Protein AF-A0A7J2KF63-F1 (afdb_monomer_lite)

Radius of gyration: 15.35 Å; chains: 1; bounding box: 30×25×35 Å

pLDDT: mean 96.51, std 1.77, range [87.31, 98.25]

Structure (mmCIF, N/CA/C/O backbone):
data_AF-A0A7J2KF63-F1
#
_entry.id   AF-A0A7J2KF63-F1
#
loop_
_atom_site.group_PDB
_atom_site.id
_atom_site.type_symbol
_atom_site.label_atom_id
_atom_site.label_alt_id
_atom_site.label_comp_id
_atom_site.label_asym_id
_atom_site.label_entity_id
_atom_site.label_seq_id
_atom_site.pdbx_PDB_ins_code
_atom_site.Cartn_x
_atom_site.Cartn_y
_atom_site.Cartn_z
_atom_site.occupancy
_atom_site.B_iso_or_equiv
_atom_site.auth_seq_id
_atom_site.auth_comp_id
_atom_site.auth_asym_id
_atom_site.auth_atom_id
_atom_site.pdbx_PDB_model_num
ATOM 1 N N . GLU A 1 1 ? -19.366 -7.402 10.243 1.00 87.31 1 GLU A N 1
ATOM 2 C CA . GLU A 1 1 ? -18.266 -7.518 9.264 1.00 87.31 1 GLU A CA 1
ATOM 3 C C . GLU A 1 1 ? -18.019 -6.149 8.647 1.00 87.31 1 GLU A C 1
ATOM 5 O O . GLU A 1 1 ? -18.990 -5.435 8.413 1.00 87.31 1 GLU A O 1
ATOM 10 N N . TYR A 1 2 ? -16.762 -5.749 8.453 1.00 9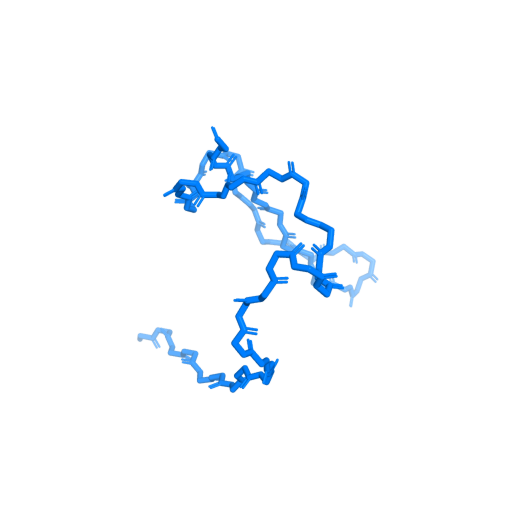4.06 2 TYR A N 1
ATOM 11 C CA . TYR A 1 2 ? -16.426 -4.498 7.768 1.00 94.06 2 TYR A CA 1
ATOM 12 C C . TYR A 1 2 ? -16.054 -4.821 6.321 1.00 94.06 2 TYR A C 1
ATOM 14 O O . TYR A 1 2 ? -15.147 -5.614 6.094 1.00 94.06 2 TYR A O 1
ATOM 22 N N . VAL A 1 3 ? -16.750 -4.219 5.354 1.00 96.75 3 VAL A N 1
ATOM 23 C CA . VAL A 1 3 ? -16.566 -4.494 3.920 1.00 96.75 3 VAL A CA 1
ATOM 24 C C . VAL A 1 3 ? -16.202 -3.204 3.197 1.00 96.75 3 VAL A C 1
ATOM 26 O O . VAL A 1 3 ? -16.862 -2.181 3.377 1.00 96.75 3 VAL A O 1
ATOM 29 N N . VAL A 1 4 ? -15.175 -3.261 2.349 1.00 96.06 4 VAL A N 1
ATOM 30 C CA . VAL A 1 4 ? -14.740 -2.140 1.504 1.00 96.06 4 VAL A CA 1
ATOM 31 C C . VAL A 1 4 ? -14.912 -2.523 0.036 1.00 96.06 4 VAL A C 1
ATOM 33 O O . VAL A 1 4 ? -14.535 -3.617 -0.374 1.00 96.06 4 VAL A O 1
ATOM 36 N N . LYS A 1 5 ? -15.480 -1.616 -0.766 1.00 97.88 5 LYS A N 1
ATOM 37 C CA . LYS A 1 5 ? -15.550 -1.719 -2.231 1.00 97.88 5 LYS A CA 1
ATOM 38 C C . LYS A 1 5 ? -14.782 -0.551 -2.83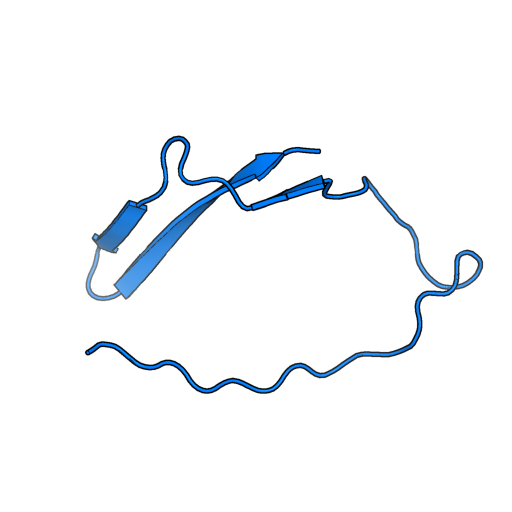9 1.00 97.88 5 LYS A C 1
ATOM 40 O O . LYS A 1 5 ? -14.986 0.587 -2.423 1.00 97.88 5 LYS A O 1
ATOM 45 N N . ALA A 1 6 ? -13.933 -0.824 -3.824 1.00 96.81 6 ALA A N 1
ATOM 46 C CA . ALA A 1 6 ? -13.097 0.182 -4.474 1.00 96.81 6 ALA A CA 1
ATOM 47 C C . ALA A 1 6 ? -12.979 -0.075 -5.986 1.00 96.81 6 ALA A C 1
ATOM 49 O O . ALA A 1 6 ? -13.277 -1.172 -6.461 1.00 96.81 6 ALA A O 1
ATOM 50 N N . LYS A 1 7 ? -12.545 0.946 -6.732 1.00 98.25 7 LYS A N 1
ATOM 51 C CA . LYS A 1 7 ? -12.141 0.855 -8.142 1.00 98.25 7 LYS A CA 1
ATOM 52 C C . LYS A 1 7 ? -10.781 1.531 -8.302 1.00 98.25 7 LYS A C 1
ATOM 54 O O . LYS A 1 7 ? -10.608 2.645 -7.812 1.00 98.25 7 LYS A O 1
ATOM 59 N N . GLY A 1 8 ? -9.852 0.854 -8.970 1.00 97.00 8 GLY A N 1
ATOM 60 C CA . GLY A 1 8 ? -8.570 1.414 -9.398 1.00 97.00 8 GLY A CA 1
ATOM 61 C C . GLY A 1 8 ? -8.594 1.725 -10.893 1.00 97.00 8 GLY A C 1
ATOM 62 O O . GLY A 1 8 ? -9.305 1.060 -11.645 1.00 97.00 8 GLY A O 1
ATOM 63 N N . TRP A 1 9 ? -7.826 2.728 -11.310 1.00 97.75 9 TRP A N 1
ATOM 64 C CA . TRP A 1 9 ? -7.672 3.138 -12.707 1.00 97.75 9 TRP A CA 1
ATOM 65 C C . TRP A 1 9 ? -6.181 3.313 -12.989 1.00 97.75 9 TRP A C 1
ATOM 67 O O . TRP A 1 9 ? -5.468 3.848 -12.141 1.00 97.75 9 TRP A O 1
ATOM 77 N N . GLY A 1 10 ? -5.719 2.862 -14.152 1.00 96.38 10 GLY A N 1
ATOM 78 C CA . GLY A 1 10 ? -4.312 2.901 -14.540 1.00 96.38 10 GLY A CA 1
ATOM 79 C C . GLY A 1 10 ? -4.100 2.294 -15.923 1.00 96.38 10 GLY A C 1
ATOM 80 O O . GLY A 1 10 ? -5.059 2.093 -16.670 1.00 96.38 10 GLY A O 1
ATOM 81 N N . GLU A 1 11 ? -2.849 1.991 -16.241 1.00 97.75 11 GLU A N 1
ATOM 82 C CA . GLU A 1 11 ? -2.424 1.358 -17.489 1.00 97.75 11 GLU A CA 1
ATOM 83 C C . GLU A 1 11 ? -1.411 0.243 -17.210 1.00 97.75 11 GLU A C 1
ATOM 85 O O . GLU A 1 11 ? -0.941 0.089 -16.080 1.00 97.75 11 GLU A O 1
ATOM 90 N N . GLU A 1 12 ? -1.093 -0.554 -18.230 1.00 97.12 12 GLU A N 1
ATOM 91 C CA . GLU A 1 12 ? -0.046 -1.565 -18.119 1.00 97.12 12 GLU A CA 1
ATOM 92 C C . GLU A 1 12 ? 1.316 -0.899 -17.904 1.00 97.12 12 GLU A C 1
ATOM 94 O O . GLU A 1 12 ? 1.647 0.115 -18.521 1.00 97.12 12 GLU A O 1
ATOM 99 N N . PHE A 1 13 ? 2.111 -1.462 -17.000 1.00 96.00 13 PHE A N 1
ATOM 100 C CA . PHE A 1 13 ? 3.417 -0.917 -16.681 1.00 96.00 13 PHE A CA 1
ATOM 101 C C . PHE A 1 13 ? 4.393 -1.099 -17.854 1.00 96.00 13 PHE A C 1
ATOM 103 O O . PHE A 1 13 ? 4.611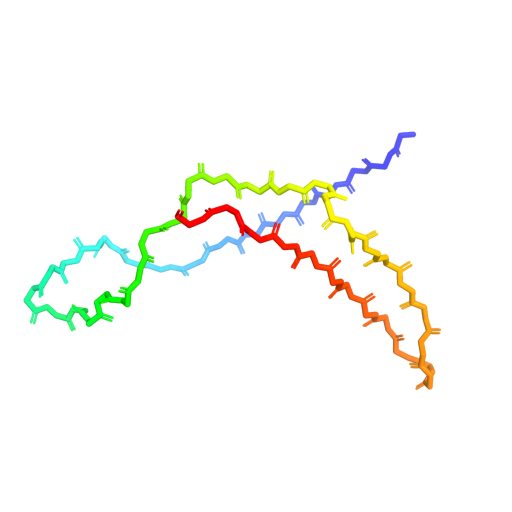 -2.209 -18.327 1.00 96.00 13 PHE A O 1
ATOM 110 N N . ASN A 1 14 ? 5.018 -0.003 -18.289 1.00 97.25 14 ASN A N 1
ATOM 111 C CA . ASN A 1 14 ? 6.035 0.026 -19.331 1.00 97.25 14 ASN A CA 1
ATOM 112 C C . ASN A 1 14 ? 7.305 0.737 -18.820 1.00 97.25 14 ASN A C 1
ATOM 114 O O . ASN A 1 14 ? 7.235 1.894 -18.411 1.00 97.25 14 ASN A O 1
ATOM 118 N N . LEU A 1 15 ? 8.456 0.05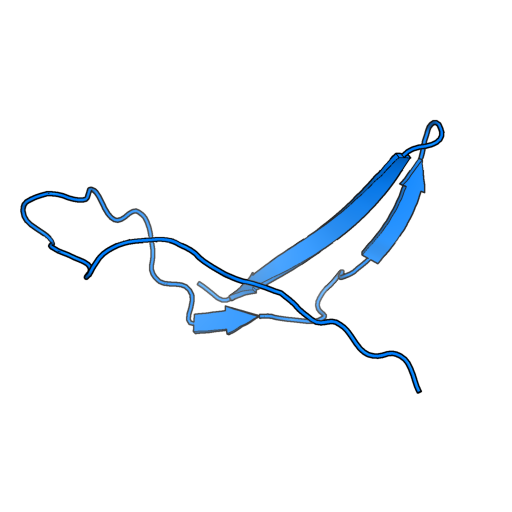7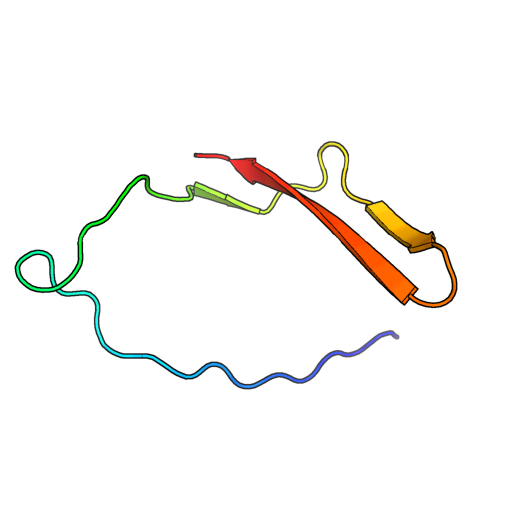 -18.887 1.00 95.25 15 LEU A N 1
ATOM 119 C CA . LEU A 1 15 ? 9.767 0.559 -18.442 1.00 95.25 15 LEU A CA 1
ATOM 120 C C . LEU A 1 15 ? 10.317 1.729 -19.272 1.00 95.25 15 LEU A C 1
ATOM 122 O O . LEU A 1 15 ? 11.128 2.498 -18.774 1.00 95.25 15 LEU A O 1
ATOM 126 N N . GLU A 1 16 ? 9.907 1.863 -20.531 1.00 96.56 16 GLU A N 1
ATOM 127 C CA . GLU A 1 16 ? 10.322 2.974 -21.397 1.00 96.56 16 GLU A CA 1
ATOM 128 C C . GLU A 1 16 ? 9.521 4.251 -21.110 1.00 96.56 16 GLU A C 1
ATOM 130 O O . GLU A 1 16 ? 9.990 5.356 -21.375 1.00 96.56 16 GLU A O 1
ATOM 135 N N . LYS A 1 17 ? 8.299 4.103 -20.581 1.00 97.00 17 LYS A N 1
ATOM 136 C CA . LYS A 1 17 ? 7.375 5.211 -20.299 1.00 97.00 17 LYS A CA 1
ATOM 137 C C . LYS A 1 17 ? 7.390 5.644 -18.833 1.00 97.00 17 LYS A C 1
ATOM 139 O O . LYS A 1 17 ? 7.224 6.828 -18.547 1.00 97.00 17 LYS A O 1
ATOM 144 N N . HIS A 1 18 ? 7.496 4.694 -17.909 1.00 97.31 18 HIS A N 1
ATOM 145 C CA . HIS A 1 18 ? 7.411 4.937 -16.473 1.00 97.31 18 HIS A CA 1
ATOM 146 C C . HIS A 1 18 ? 8.804 4.900 -15.849 1.00 97.31 18 HIS A C 1
ATOM 148 O O . HIS A 1 18 ? 9.606 4.041 -16.196 1.00 97.31 18 HIS A O 1
ATOM 154 N N . GLU A 1 19 ? 9.062 5.791 -14.893 1.00 95.31 19 GLU A N 1
ATOM 155 C CA . GLU A 1 19 ? 10.280 5.796 -14.080 1.00 95.31 19 GLU A CA 1
ATOM 156 C C . GLU A 1 19 ? 10.000 5.055 -12.759 1.00 95.31 19 GLU A C 1
ATOM 158 O O . GLU A 1 19 ? 9.428 5.644 -11.838 1.00 95.31 19 GLU A O 1
ATOM 163 N N . PRO A 1 20 ? 10.287 3.741 -12.657 1.00 92.88 20 PRO A N 1
ATOM 164 C CA . PRO A 1 20 ? 10.090 3.010 -11.413 1.00 92.88 20 PRO A CA 1
ATOM 165 C C . PRO A 1 20 ? 11.154 3.401 -10.385 1.00 92.88 20 PRO A C 1
ATOM 167 O O . PRO A 1 20 ? 12.344 3.394 -10.684 1.00 92.88 20 PRO A O 1
ATOM 170 N N . GLU A 1 21 ? 10.733 3.669 -9.150 1.00 93.62 21 GLU A N 1
ATOM 171 C CA . GLU A 1 21 ? 11.667 3.905 -8.043 1.00 93.62 21 GLU A CA 1
ATOM 172 C C . GLU A 1 21 ? 12.100 2.590 -7.377 1.00 93.62 21 GLU A C 1
ATOM 174 O O . GLU A 1 21 ? 13.270 2.217 -7.413 1.00 93.62 21 GLU A O 1
ATOM 179 N N . VAL A 1 22 ? 11.159 1.868 -6.762 1.00 95.12 22 VAL A N 1
ATOM 180 C CA . VAL A 1 22 ? 11.421 0.607 -6.054 1.00 95.12 22 VAL A CA 1
ATOM 181 C C . VAL A 1 22 ? 10.194 -0.300 -6.105 1.00 95.12 22 VAL A C 1
ATOM 183 O O . VAL A 1 22 ? 9.054 0.170 -6.087 1.00 95.12 22 VAL A O 1
ATOM 186 N N . GLU A 1 23 ? 10.424 -1.608 -6.187 1.00 95.50 23 GLU A N 1
ATOM 187 C CA . GLU A 1 23 ? 9.366 -2.614 -6.113 1.00 95.50 23 GLU A CA 1
ATOM 188 C C . GLU A 1 23 ? 8.848 -2.752 -4.673 1.00 95.50 23 GLU A C 1
ATOM 190 O O . GLU A 1 23 ? 9.604 -2.657 -3.712 1.00 95.50 23 GLU A O 1
ATOM 195 N N . VAL A 1 24 ? 7.545 -2.982 -4.514 1.00 96.44 24 VAL A N 1
ATOM 196 C CA . VAL A 1 24 ? 6.926 -3.266 -3.214 1.00 96.44 24 VAL A CA 1
ATOM 197 C C . VAL A 1 24 ? 6.678 -4.765 -3.111 1.00 96.44 24 VAL A C 1
ATOM 199 O O . VAL A 1 24 ? 5.914 -5.318 -3.901 1.00 96.44 24 VAL A O 1
ATOM 202 N N . LYS A 1 25 ? 7.261 -5.411 -2.102 1.00 97.38 25 LYS A N 1
ATOM 203 C CA . LYS A 1 25 ? 7.144 -6.859 -1.870 1.00 97.38 25 LYS A CA 1
ATOM 204 C C . LYS A 1 25 ? 5.891 -7.232 -1.091 1.00 97.38 25 LYS A C 1
ATOM 206 O O . LYS A 1 25 ? 5.255 -8.241 -1.390 1.00 97.38 25 LYS A O 1
ATOM 211 N N . ALA A 1 26 ? 5.531 -6.438 -0.078 1.00 97.38 26 ALA A N 1
ATOM 212 C CA . ALA A 1 26 ? 4.381 -6.732 0.774 1.00 97.38 26 ALA A CA 1
ATOM 213 C C . ALA A 1 26 ? 3.791 -5.496 1.467 1.00 97.38 26 ALA A C 1
ATOM 215 O O . ALA A 1 26 ? 4.489 -4.554 1.847 1.00 97.38 26 ALA A O 1
ATOM 216 N N . ALA A 1 27 ? 2.481 -5.550 1.722 1.00 96.44 27 ALA A N 1
ATOM 217 C CA . ALA A 1 27 ? 1.828 -4.683 2.696 1.00 96.44 27 ALA A CA 1
ATOM 218 C C . ALA A 1 27 ? 1.983 -5.279 4.101 1.00 96.44 27 ALA A C 1
ATOM 220 O O . ALA A 1 27 ? 1.754 -6.473 4.297 1.00 96.44 27 ALA A O 1
ATOM 221 N N . THR A 1 28 ? 2.333 -4.455 5.091 1.00 97.50 28 THR A N 1
ATOM 222 C CA . THR A 1 28 ? 2.595 -4.940 6.453 1.00 97.50 28 THR A CA 1
ATOM 223 C C . THR A 1 28 ? 1.727 -4.238 7.496 1.00 97.50 28 THR A C 1
ATOM 225 O O . THR A 1 28 ? 1.316 -3.089 7.330 1.00 97.50 28 THR A O 1
ATOM 228 N N . TYR A 1 29 ? 1.481 -4.925 8.616 1.00 97.75 29 TYR A N 1
ATOM 229 C CA . TYR A 1 29 ? 0.888 -4.325 9.817 1.00 97.75 29 TYR A CA 1
ATOM 230 C C . TYR A 1 29 ? 1.924 -3.629 10.710 1.00 97.75 29 TYR A C 1
ATOM 232 O O . TYR A 1 29 ? 1.556 -3.053 11.737 1.00 97.75 29 TYR A O 1
ATOM 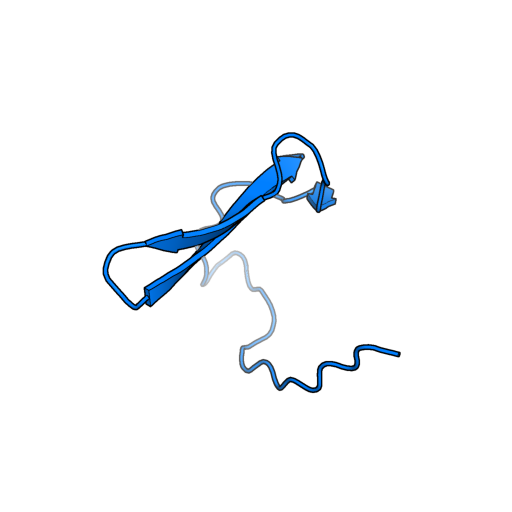240 N N . TYR A 1 30 ? 3.211 -3.670 10.352 1.00 97.06 30 TYR A N 1
ATOM 241 C CA . TYR A 1 30 ? 4.270 -3.078 11.157 1.00 97.06 30 TYR A CA 1
ATOM 242 C C . TYR A 1 30 ? 4.046 -1.565 11.280 1.00 97.06 30 TYR A C 1
ATOM 244 O O . TYR A 1 30 ? 4.045 -0.832 10.293 1.00 97.06 30 TYR A O 1
ATOM 252 N N . GLN A 1 31 ? 3.782 -1.115 12.511 1.00 96.94 31 GLN A N 1
ATOM 253 C CA . GLN A 1 31 ? 3.410 0.267 12.838 1.00 96.94 31 GLN A CA 1
ATOM 254 C C . GLN A 1 31 ? 2.196 0.816 12.054 1.00 96.94 31 GLN A C 1
ATOM 256 O O . GLN A 1 31 ? 2.061 2.033 11.878 1.00 96.94 31 GLN A O 1
ATOM 261 N N . MET A 1 32 ? 1.283 -0.055 11.604 1.00 98.12 32 MET A N 1
ATOM 262 C CA . MET A 1 32 ? 0.043 0.384 10.963 1.00 98.12 32 MET A CA 1
ATOM 263 C C . MET A 1 32 ? -0.850 1.130 11.964 1.00 98.12 32 MET A C 1
ATOM 265 O O . MET A 1 32 ? -1.021 0.717 13.110 1.00 98.12 32 MET A O 1
ATOM 269 N N . SER A 1 33 ? -1.458 2.230 11.523 1.00 97.81 33 SER A N 1
ATOM 270 C CA . SER A 1 33 ? -2.448 2.967 12.308 1.00 97.81 33 SER A CA 1
ATOM 271 C C . SER A 1 33 ? -3.510 3.615 11.426 1.00 97.81 33 SER A C 1
ATOM 273 O O . SER A 1 33 ? -3.232 4.092 10.325 1.00 97.81 33 SER A O 1
ATOM 275 N N . ILE A 1 34 ? -4.733 3.666 11.948 1.00 97.62 34 ILE A N 1
ATOM 276 C CA . ILE A 1 34 ? -5.858 4.414 11.387 1.00 97.62 34 ILE A CA 1
ATOM 277 C C . ILE A 1 34 ? -6.388 5.291 12.519 1.00 97.62 34 ILE A C 1
ATOM 279 O O . ILE A 1 34 ? -6.812 4.783 13.555 1.00 97.62 34 ILE A O 1
ATOM 283 N N . SER A 1 35 ? -6.307 6.612 12.369 1.00 97.88 35 SER A N 1
ATOM 284 C CA . SER A 1 35 ? -6.640 7.554 13.447 1.00 97.88 35 SER A CA 1
ATOM 285 C C . SER A 1 35 ? -7.334 8.808 12.927 1.00 97.88 35 SER A C 1
ATOM 287 O O . SER A 1 35 ? -7.187 9.174 11.760 1.00 97.88 35 SER A O 1
ATOM 289 N N . ARG A 1 36 ? -8.087 9.487 13.799 1.00 97.50 36 ARG A N 1
ATOM 290 C CA . ARG A 1 36 ? -8.708 10.782 13.501 1.00 97.50 36 ARG A CA 1
ATOM 291 C C . ARG A 1 36 ? -7.855 11.905 14.093 1.00 97.50 36 ARG A C 1
ATOM 293 O O . ARG A 1 36 ? -7.640 11.939 15.301 1.00 97.50 36 ARG A O 1
ATOM 300 N N . LYS A 1 37 ? -7.374 12.827 13.258 1.00 96.25 37 LYS A N 1
ATOM 301 C CA . LYS A 1 37 ? -6.576 13.999 13.660 1.00 96.25 37 LYS A CA 1
ATOM 302 C C . LYS A 1 37 ? -7.140 15.250 13.006 1.00 96.25 37 LYS A C 1
ATOM 304 O O . LYS A 1 37 ? -7.378 15.246 11.803 1.00 96.25 37 LYS A O 1
ATOM 309 N N . ASN A 1 38 ? -7.361 16.313 13.782 1.00 95.00 38 ASN A N 1
ATOM 310 C CA . ASN A 1 38 ? -7.881 17.598 13.289 1.00 95.00 38 ASN A CA 1
ATOM 311 C C . ASN A 1 38 ? -9.107 17.430 12.373 1.00 95.00 38 ASN A C 1
ATOM 313 O O . ASN A 1 38 ? -9.166 17.973 11.272 1.00 95.00 38 ASN A O 1
ATOM 317 N N . ASN A 1 39 ? -10.061 16.606 12.817 1.00 95.62 39 ASN A N 1
ATOM 318 C CA . ASN A 1 39 ? -11.283 16.263 12.086 1.00 95.62 39 ASN A CA 1
ATOM 319 C C . ASN A 1 39 ? -11.089 15.526 10.737 1.00 95.62 39 ASN A C 1
ATOM 321 O O . ASN A 1 39 ? -12.038 15.408 9.967 1.00 95.62 39 ASN A O 1
ATOM 325 N N . LYS A 1 40 ? -9.900 14.981 10.459 1.00 97.50 40 LYS A N 1
ATOM 326 C CA . LYS A 1 40 ? -9.596 14.162 9.273 1.00 97.50 40 LYS A CA 1
ATOM 327 C C . LYS A 1 40 ? -9.201 12.744 9.673 1.00 97.50 40 LYS A C 1
ATOM 329 O O . LYS A 1 40 ? -8.628 12.540 10.742 1.00 97.50 40 LYS A O 1
ATOM 334 N N . TRP A 1 41 ? -9.485 11.772 8.813 1.00 97.56 41 TRP A N 1
ATOM 335 C CA . TRP A 1 41 ? -8.958 10.415 8.948 1.00 97.56 41 TRP A CA 1
ATOM 336 C C . TRP A 1 41 ? -7.560 10.333 8.339 1.00 97.56 41 TRP A C 1
ATOM 338 O O . TRP A 1 41 ? -7.319 10.866 7.258 1.00 97.56 41 TRP A O 1
ATOM 348 N N . VAL A 1 42 ? -6.644 9.676 9.045 1.00 97.56 42 VAL A N 1
ATOM 349 C CA . VAL A 1 42 ? -5.261 9.452 8.620 1.00 97.56 42 VAL A CA 1
ATOM 350 C C . VAL A 1 42 ? -4.952 7.968 8.760 1.00 97.56 42 VAL A C 1
ATOM 352 O O . VAL A 1 42 ? -5.042 7.425 9.864 1.00 97.56 42 VAL A O 1
ATOM 355 N N . ALA A 1 43 ? -4.568 7.338 7.652 1.00 96.81 43 ALA A N 1
ATOM 356 C CA . ALA A 1 43 ? -4.015 5.991 7.624 1.00 96.81 43 ALA A CA 1
ATOM 357 C C . ALA A 1 43 ? -2.497 6.073 7.418 1.00 96.81 43 ALA A C 1
ATOM 359 O O . ALA A 1 43 ? -2.021 6.833 6.574 1.00 96.81 43 ALA A O 1
ATOM 360 N N . ARG A 1 44 ? -1.741 5.307 8.202 1.00 97.56 44 ARG A N 1
ATOM 361 C CA . ARG A 1 44 ? -0.289 5.148 8.072 1.00 97.56 44 ARG A CA 1
ATOM 362 C C . ARG A 1 44 ? 0.035 3.665 8.112 1.00 97.56 44 ARG A C 1
ATOM 364 O O . ARG A 1 44 ? -0.493 2.955 8.963 1.00 97.56 44 ARG A O 1
ATOM 371 N N . PHE A 1 45 ? 0.908 3.223 7.223 1.00 97.25 45 PHE A N 1
ATOM 372 C CA . PHE A 1 45 ? 1.408 1.856 7.157 1.00 97.25 45 PHE A CA 1
ATOM 373 C C . PHE A 1 45 ? 2.804 1.860 6.533 1.00 97.25 45 PHE A C 1
ATOM 375 O O . PHE A 1 45 ? 3.190 2.838 5.891 1.00 97.25 45 PHE A O 1
ATOM 382 N N . ILE A 1 46 ? 3.551 0.784 6.763 1.00 97.44 46 ILE A N 1
ATOM 383 C CA . ILE A 1 46 ? 4.891 0.580 6.215 1.00 97.44 46 ILE A CA 1
ATOM 384 C C . ILE A 1 46 ? 4.819 -0.561 5.200 1.00 97.44 46 ILE A C 1
ATOM 386 O O . ILE A 1 46 ? 4.175 -1.587 5.440 1.00 97.44 46 ILE A O 1
ATOM 390 N N . LEU A 1 47 ? 5.457 -0.345 4.055 1.00 97.00 47 LEU A N 1
ATOM 391 C CA . LEU A 1 47 ? 5.618 -1.339 3.004 1.00 97.00 47 LEU A CA 1
ATOM 392 C C . LEU A 1 47 ? 6.964 -2.042 3.168 1.00 97.00 47 LEU A C 1
ATOM 394 O O . LEU A 1 47 ? 7.934 -1.425 3.607 1.00 97.00 47 LEU A O 1
ATOM 398 N N . ASP A 1 48 ? 6.997 -3.319 2.811 1.00 97.25 48 ASP A N 1
ATOM 399 C CA . ASP A 1 48 ? 8.242 -4.042 2.574 1.00 97.25 48 ASP A CA 1
ATOM 400 C C . ASP A 1 48 ? 8.670 -3.796 1.123 1.00 97.25 48 ASP A C 1
ATOM 402 O O . ASP A 1 48 ? 7.856 -3.980 0.212 1.00 97.25 48 ASP A O 1
ATOM 406 N N . ILE A 1 49 ? 9.905 -3.337 0.928 1.00 95.31 49 ILE A N 1
ATOM 407 C CA . ILE A 1 49 ? 10.495 -2.971 -0.372 1.00 95.31 49 ILE A CA 1
ATOM 408 C C . ILE A 1 49 ? 11.583 -3.964 -0.767 1.00 95.31 49 ILE A C 1
ATOM 410 O O . ILE A 1 49 ? 12.313 -4.474 0.113 1.00 95.31 49 ILE A O 1
#

Sequence (49 aa):
EYVVKAKGWGEEFNLEKHEPEVEVKAATYYQMSISRKNNKWVARFILDI

Foldseek 3Di:
DDDDDDDDDDDDDDPVPDDDDDDFDDWDPVPWDWDADPNDIDTDGDTDD

Secondary structure (DSSP, 8-state):
--------------TTT--------EE--TT-EEEEETTEEEEE--EE-